Protein AF-A0A9E4IEC6-F1 (afdb_monomer_lite)

Secondary structure (DSSP, 8-state):
---SS-EEEEEETTEEEEEETTTTEEEEETS-HHHHHHHHSTTEEEEEEEE-TTSSSSEEEEEEESSGGGGGGGGGS-TTS-EEEETTEEEEE-SS-EEEEES-TTHHHHS--

pLDDT: mean 79.64, std 13.78, range [40.88, 94.31]

Foldseek 3Di:
DDPDPDWDWDADLNWTWTADPVVLAIEIPPDALVVNVCSLCVQWAFPDKDQDDPDPARIKTKTFGPDPVNLVSVVNDDAPGWHHRDPFWIWHHNSGIIMIGGHDPCVCVVRPD

Radius of gyration: 13.02 Å; chains: 1; bounding box: 30×34×30 Å

Structure (mmCIF, N/CA/C/O backbone):
data_AF-A0A9E4IEC6-F1
#
_entry.id   AF-A0A9E4IEC6-F1
#
loop_
_atom_site.group_PDB
_atom_site.id
_atom_site.type_symbol
_atom_site.label_atom_id
_atom_site.label_alt_id
_atom_site.label_comp_id
_atom_site.label_asym_id
_atom_site.label_entity_id
_atom_site.label_seq_id
_atom_site.pdbx_PDB_ins_code
_atom_site.Cartn_x
_atom_site.Cartn_y
_atom_site.Cartn_z
_atom_site.occupancy
_atom_site.B_iso_or_equiv
_atom_site.auth_seq_id
_atom_s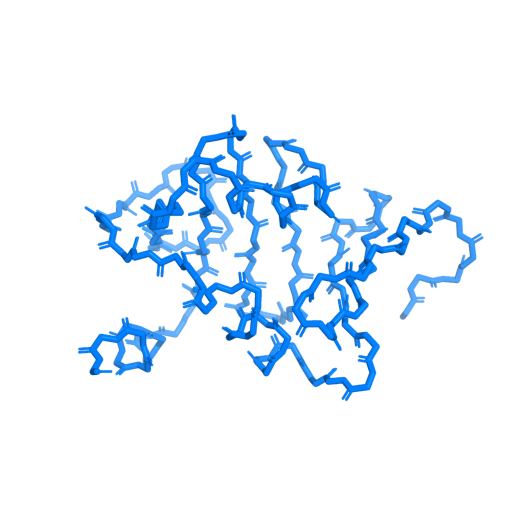ite.auth_comp_id
_atom_site.auth_asym_id
_atom_site.auth_atom_id
_atom_site.pdbx_PDB_model_num
ATOM 1 N N . MET A 1 1 ? 16.140 -6.895 10.221 1.00 50.69 1 MET A N 1
ATOM 2 C CA . MET A 1 1 ? 16.019 -7.273 8.793 1.00 50.69 1 MET A CA 1
ATOM 3 C C . MET A 1 1 ? 15.785 -8.778 8.714 1.00 50.69 1 MET A C 1
ATOM 5 O O . MET A 1 1 ? 16.535 -9.489 9.372 1.00 50.69 1 MET A O 1
ATOM 9 N N . CYS A 1 2 ? 14.752 -9.247 7.989 1.00 50.44 2 CYS A N 1
ATOM 10 C CA . CYS A 1 2 ? 14.547 -10.684 7.710 1.00 50.44 2 CYS A CA 1
ATOM 11 C C . CYS A 1 2 ? 15.827 -11.215 7.058 1.00 50.44 2 CYS A C 1
ATOM 13 O O . CYS A 1 2 ? 16.198 -10.748 5.983 1.00 50.44 2 CYS A O 1
ATOM 15 N N . ARG A 1 3 ? 16.520 -12.149 7.711 1.00 51.41 3 ARG A N 1
ATOM 16 C CA . ARG A 1 3 ? 17.608 -12.889 7.079 1.00 51.41 3 ARG A CA 1
ATOM 17 C C . ARG A 1 3 ? 16.984 -14.099 6.370 1.00 51.41 3 ARG A C 1
ATOM 19 O O . ARG A 1 3 ? 16.593 -15.075 7.001 1.00 51.41 3 ARG A O 1
ATOM 26 N N . THR A 1 4 ? 16.954 -14.030 5.041 1.00 50.00 4 THR A N 1
ATOM 27 C CA . THR A 1 4 ? 17.114 -15.181 4.126 1.00 50.00 4 THR A CA 1
ATOM 28 C C . THR A 1 4 ? 15.971 -16.165 3.830 1.00 50.00 4 THR A C 1
ATOM 30 O O . THR A 1 4 ? 16.253 -17.113 3.112 1.00 50.00 4 THR A O 1
ATOM 33 N N . HIS A 1 5 ? 14.719 -16.003 4.272 1.00 44.47 5 HIS A N 1
ATOM 34 C CA . HIS A 1 5 ? 13.684 -17.019 3.972 1.00 44.47 5 HIS A CA 1
ATOM 35 C C . HIS A 1 5 ? 12.420 -16.376 3.369 1.00 44.47 5 HIS A C 1
ATOM 37 O O . HIS A 1 5 ? 11.838 -15.473 3.967 1.00 44.47 5 HIS A O 1
ATOM 43 N N . ASP A 1 6 ? 12.084 -16.809 2.148 1.00 53.88 6 ASP A N 1
ATOM 44 C CA . ASP A 1 6 ? 10.908 -16.464 1.332 1.00 53.88 6 ASP A CA 1
ATOM 45 C C . ASP A 1 6 ? 10.630 -14.972 1.139 1.00 53.88 6 ASP A C 1
ATOM 47 O O . ASP A 1 6 ? 9.621 -14.418 1.578 1.00 53.88 6 ASP A O 1
ATOM 51 N N . THR A 1 7 ? 11.554 -14.314 0.440 1.00 59.00 7 THR A N 1
ATOM 52 C CA . THR A 1 7 ? 11.335 -12.969 -0.093 1.00 59.00 7 THR A CA 1
ATOM 53 C C . THR A 1 7 ? 11.004 -12.998 -1.577 1.00 59.00 7 THR A C 1
ATOM 55 O O . THR A 1 7 ? 11.887 -13.264 -2.393 1.00 59.00 7 THR A O 1
ATOM 58 N N . THR A 1 8 ? 9.768 -12.649 -1.932 1.00 64.06 8 THR A N 1
ATOM 59 C CA . THR A 1 8 ? 9.375 -12.400 -3.326 1.00 64.06 8 THR A CA 1
ATOM 60 C C . THR A 1 8 ? 9.847 -11.009 -3.722 1.00 64.06 8 THR A C 1
ATOM 62 O O . THR A 1 8 ? 9.515 -10.034 -3.050 1.00 64.06 8 THR A O 1
ATOM 65 N N . ALA A 1 9 ? 10.646 -10.916 -4.786 1.00 64.88 9 ALA A N 1
ATOM 66 C CA . ALA A 1 9 ? 11.077 -9.646 -5.355 1.00 64.88 9 ALA A CA 1
ATOM 67 C C . ALA A 1 9 ? 10.376 -9.413 -6.697 1.00 64.88 9 ALA A C 1
ATOM 69 O O . ALA A 1 9 ? 10.631 -10.144 -7.651 1.00 64.88 9 ALA A O 1
ATOM 70 N N . VAL A 1 10 ? 9.533 -8.384 -6.788 1.00 68.50 10 VAL A N 1
ATOM 71 C CA . VAL A 1 10 ? 8.848 -8.018 -8.040 1.00 68.50 10 VAL A CA 1
ATOM 72 C C . VAL A 1 10 ? 9.205 -6.587 -8.415 1.00 68.50 10 VAL A C 1
ATOM 74 O O . VAL A 1 10 ? 9.153 -5.695 -7.571 1.00 68.50 10 VAL A O 1
ATOM 77 N N . ILE A 1 11 ? 9.579 -6.360 -9.677 1.00 66.75 11 ILE A N 1
ATOM 78 C CA . ILE A 1 11 ? 9.830 -5.015 -10.209 1.00 66.75 11 ILE A CA 1
ATOM 79 C C . ILE A 1 11 ? 8.533 -4.465 -10.804 1.00 66.75 11 ILE A C 1
ATOM 81 O O . ILE A 1 11 ? 7.991 -5.049 -11.746 1.00 66.75 11 ILE A O 1
ATOM 85 N N . ARG A 1 12 ? 8.051 -3.335 -10.279 1.00 68.38 12 ARG A N 1
ATOM 86 C CA . ARG A 1 12 ? 6.868 -2.605 -10.765 1.00 68.38 12 ARG A CA 1
ATOM 87 C C . ARG A 1 12 ? 7.132 -1.110 -10.702 1.00 68.38 12 ARG A C 1
ATOM 89 O O . ARG A 1 12 ? 7.657 -0.633 -9.702 1.00 68.38 12 ARG A O 1
ATOM 96 N N . ASN A 1 13 ? 6.851 -0.386 -11.784 1.00 64.81 13 ASN A N 1
ATOM 97 C CA . ASN A 1 13 ? 7.118 1.056 -11.896 1.00 64.81 13 ASN A CA 1
ATOM 98 C C . ASN A 1 13 ? 8.559 1.453 -11.519 1.00 64.81 13 ASN A C 1
ATOM 100 O O . ASN A 1 13 ? 8.809 2.468 -10.872 1.00 64.81 13 ASN A O 1
ATOM 104 N N . GLY A 1 14 ? 9.530 0.601 -11.871 1.00 69.88 14 GLY A N 1
ATOM 105 C CA . GLY A 1 14 ? 10.941 0.798 -11.517 1.00 69.88 14 GLY A CA 1
ATOM 106 C C . GLY A 1 14 ? 11.265 0.594 -10.030 1.00 69.88 14 GLY A C 1
ATOM 107 O O . GLY A 1 14 ? 12.358 0.943 -9.587 1.00 69.88 14 GLY A O 1
ATOM 108 N N . VAL A 1 15 ? 10.343 0.026 -9.249 1.00 74.12 15 VAL A N 1
ATOM 109 C CA . VAL A 1 15 ? 10.517 -0.290 -7.829 1.00 74.12 15 VAL A CA 1
ATOM 110 C C . VAL A 1 15 ? 10.565 -1.796 -7.646 1.00 74.12 15 VAL A C 1
ATOM 112 O O . VAL A 1 15 ? 9.643 -2.500 -8.043 1.00 74.12 15 VAL A O 1
ATOM 115 N N . ALA A 1 16 ? 11.625 -2.301 -7.015 1.00 83.81 16 ALA A N 1
ATOM 116 C CA . ALA A 1 16 ? 11.661 -3.695 -6.589 1.00 83.81 16 ALA A CA 1
ATOM 117 C C . ALA A 1 16 ? 11.058 -3.814 -5.184 1.00 83.81 16 ALA A C 1
ATOM 119 O O . ALA A 1 16 ? 11.658 -3.355 -4.209 1.00 83.81 16 ALA A O 1
ATOM 120 N N . VAL A 1 17 ? 9.879 -4.420 -5.102 1.00 86.00 17 VAL A N 1
ATOM 121 C CA . VAL A 1 17 ? 9.145 -4.691 -3.862 1.00 86.00 17 VAL A CA 1
ATOM 122 C C . VAL A 1 17 ? 9.611 -6.026 -3.305 1.00 86.00 17 VAL A C 1
ATOM 124 O O . VAL A 1 17 ? 9.774 -6.973 -4.066 1.00 86.00 17 VAL A O 1
ATOM 127 N N . VAL A 1 18 ?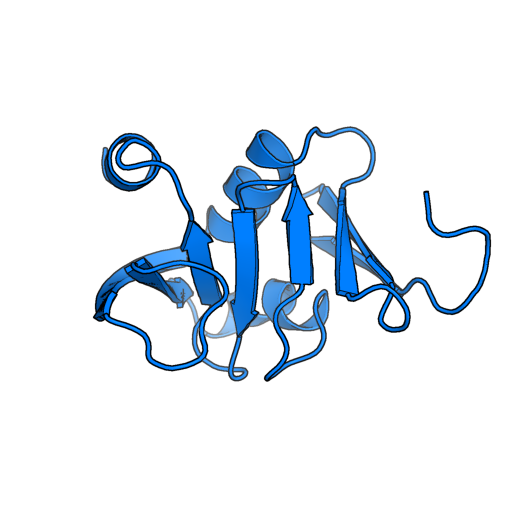 9.842 -6.095 -1.997 1.00 88.19 18 VAL A N 1
ATOM 128 C CA . VAL A 1 18 ? 10.305 -7.288 -1.286 1.00 88.19 18 VAL A CA 1
ATOM 129 C C . VAL A 1 18 ? 9.377 -7.562 -0.110 1.00 88.19 18 VAL A C 1
ATOM 131 O O . VAL A 1 18 ? 9.328 -6.759 0.819 1.00 88.19 18 VAL A O 1
ATOM 134 N N . THR A 1 19 ? 8.682 -8.697 -0.105 1.00 88.38 19 THR A N 1
ATOM 135 C CA . THR A 1 19 ? 7.801 -9.107 1.004 1.00 88.38 19 THR A CA 1
ATOM 136 C C . THR A 1 19 ? 8.373 -10.296 1.763 1.00 88.38 19 THR A C 1
ATOM 138 O O . THR A 1 19 ? 8.801 -11.251 1.135 1.00 88.38 19 THR A O 1
ATOM 141 N N . CYS A 1 20 ? 8.365 -10.267 3.100 1.00 87.94 20 CYS A N 1
ATOM 142 C CA . CYS A 1 20 ? 8.711 -11.413 3.955 1.00 87.94 20 CYS A CA 1
ATOM 143 C C . CYS A 1 20 ? 7.445 -11.841 4.709 1.00 87.94 20 CYS A C 1
ATOM 145 O O . CYS A 1 20 ? 7.014 -11.159 5.644 1.00 87.94 20 CYS A O 1
ATOM 147 N N . GLU A 1 21 ? 6.831 -12.955 4.310 1.00 86.56 21 GLU A N 1
ATOM 148 C CA . GLU A 1 21 ? 5.578 -13.436 4.909 1.00 86.56 21 GLU A CA 1
ATOM 149 C C . GLU A 1 21 ? 5.742 -13.894 6.357 1.00 86.56 21 GLU A C 1
ATOM 151 O O . GLU A 1 21 ? 4.824 -13.759 7.161 1.00 86.56 21 GLU A O 1
ATOM 156 N N . GLN A 1 22 ? 6.917 -14.386 6.739 1.00 86.81 22 GLN A N 1
ATOM 157 C CA . GLN A 1 22 ? 7.152 -14.825 8.115 1.00 86.81 22 GLN A CA 1
ATOM 158 C C . GLN A 1 22 ? 7.098 -13.656 9.105 1.00 86.81 22 GLN A C 1
ATOM 160 O O . GLN A 1 22 ? 6.503 -13.769 10.172 1.00 86.81 22 GLN A O 1
ATOM 165 N N . CYS A 1 23 ? 7.676 -12.507 8.744 1.00 87.75 23 CYS A N 1
ATOM 166 C CA . CYS A 1 23 ? 7.701 -11.338 9.623 1.00 87.75 23 CYS A CA 1
ATOM 167 C C . CYS A 1 23 ? 6.626 -10.289 9.297 1.00 87.75 23 CYS A C 1
ATOM 169 O O . CYS A 1 23 ? 6.519 -9.295 10.017 1.00 87.75 23 CYS A O 1
ATOM 171 N N . GLY A 1 24 ? 5.856 -10.485 8.220 1.00 90.00 24 GLY A N 1
ATOM 172 C CA . GLY A 1 24 ? 4.822 -9.554 7.772 1.00 90.00 24 GLY A CA 1
ATOM 173 C C . GLY A 1 24 ? 5.382 -8.185 7.391 1.00 90.00 24 GLY A C 1
ATOM 174 O O . GLY A 1 24 ? 4.787 -7.167 7.737 1.00 90.00 24 GLY A O 1
ATOM 175 N N . MET A 1 25 ? 6.544 -8.135 6.735 1.00 92.12 25 MET A N 1
ATOM 176 C CA . MET A 1 25 ? 7.176 -6.880 6.309 1.00 92.12 25 MET A CA 1
ATOM 177 C C . MET A 1 25 ? 7.181 -6.747 4.792 1.00 92.12 25 MET A C 1
ATOM 179 O O . MET A 1 25 ? 7.387 -7.731 4.082 1.00 92.12 25 MET A O 1
ATOM 183 N N . VAL A 1 26 ? 7.055 -5.509 4.322 1.00 91.25 26 VAL A N 1
ATOM 184 C CA . VAL A 1 26 ? 7.371 -5.114 2.948 1.00 91.25 26 VAL A CA 1
ATOM 185 C C . VAL A 1 26 ? 8.531 -4.119 2.964 1.00 91.25 26 VAL A C 1
ATOM 187 O O . VAL A 1 26 ? 8.631 -3.272 3.852 1.00 91.25 26 VAL A O 1
ATOM 190 N N . ALA A 1 27 ? 9.431 -4.234 1.999 1.00 90.94 27 ALA A N 1
ATOM 191 C CA . ALA A 1 27 ? 10.557 -3.340 1.792 1.00 90.94 27 ALA A CA 1
ATOM 192 C C . ALA A 1 27 ? 10.714 -3.030 0.301 1.00 90.94 27 ALA A C 1
ATOM 194 O O . ALA A 1 27 ? 10.183 -3.736 -0.555 1.00 90.94 27 ALA A O 1
ATOM 195 N N . PHE A 1 28 ? 11.474 -1.985 -0.009 1.00 87.81 28 PHE A N 1
ATOM 196 C CA . PHE A 1 28 ? 11.696 -1.527 -1.375 1.00 87.81 28 PHE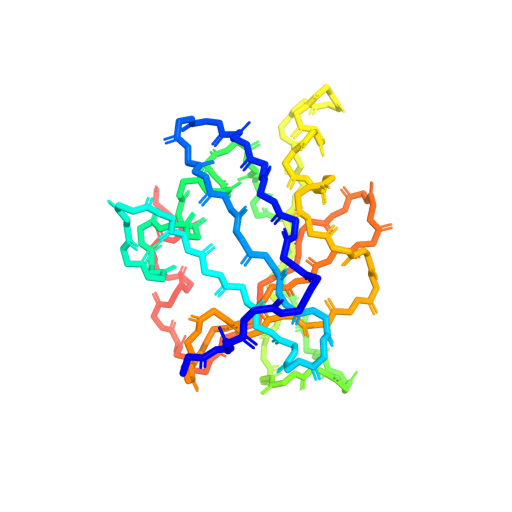 A CA 1
ATOM 197 C C . PHE A 1 28 ? 13.198 -1.427 -1.622 1.00 87.81 28 PHE A C 1
ATOM 199 O O . PHE A 1 28 ? 13.926 -0.868 -0.801 1.00 87.81 28 PHE A O 1
ATOM 206 N N . ARG A 1 29 ? 13.702 -1.986 -2.727 1.00 84.06 29 ARG A N 1
ATOM 207 C CA . ARG A 1 29 ? 15.121 -1.797 -3.069 1.00 84.06 29 ARG A CA 1
ATOM 208 C C . ARG A 1 29 ? 15.337 -0.372 -3.564 1.00 84.06 29 ARG A C 1
ATOM 210 O O . ARG A 1 29 ? 14.555 0.130 -4.368 1.00 84.06 29 ARG A O 1
ATOM 217 N N . ASN A 1 30 ? 16.435 0.237 -3.121 1.00 81.81 30 ASN A N 1
ATOM 218 C CA . ASN A 1 30 ? 16.884 1.575 -3.525 1.00 81.81 30 ASN A CA 1
ATOM 219 C C . ASN A 1 30 ? 15.893 2.711 -3.214 1.00 81.81 30 ASN A C 1
ATOM 221 O O . ASN A 1 30 ? 16.004 3.791 -3.787 1.00 81.81 30 ASN A O 1
ATOM 225 N N . ARG A 1 31 ? 14.922 2.481 -2.324 1.00 84.88 31 ARG A N 1
ATOM 226 C CA . ARG A 1 31 ? 13.962 3.484 -1.853 1.00 84.88 31 ARG A CA 1
ATOM 227 C C . ARG A 1 31 ? 13.690 3.272 -0.371 1.00 84.88 31 ARG A C 1
ATOM 229 O O . ARG A 1 31 ? 13.782 2.150 0.124 1.00 84.88 31 ARG A O 1
ATOM 236 N N . ASP A 1 32 ? 13.348 4.342 0.330 1.00 87.06 32 ASP A N 1
ATOM 237 C CA . ASP A 1 32 ? 12.806 4.234 1.678 1.00 87.06 32 ASP A CA 1
ATOM 238 C C . ASP A 1 32 ? 11.338 3.764 1.643 1.00 87.06 32 ASP A C 1
ATOM 240 O O . ASP A 1 32 ? 10.720 3.625 0.583 1.00 87.06 32 ASP A O 1
ATOM 244 N N . SER A 1 33 ? 10.764 3.488 2.816 1.00 87.50 33 SER A N 1
ATOM 245 C CA . SER A 1 33 ? 9.388 2.988 2.911 1.00 87.50 33 SER A CA 1
ATOM 246 C C . SER A 1 33 ? 8.364 3.968 2.331 1.00 87.50 33 SER A C 1
ATOM 248 O O . SER A 1 33 ? 7.380 3.530 1.747 1.00 87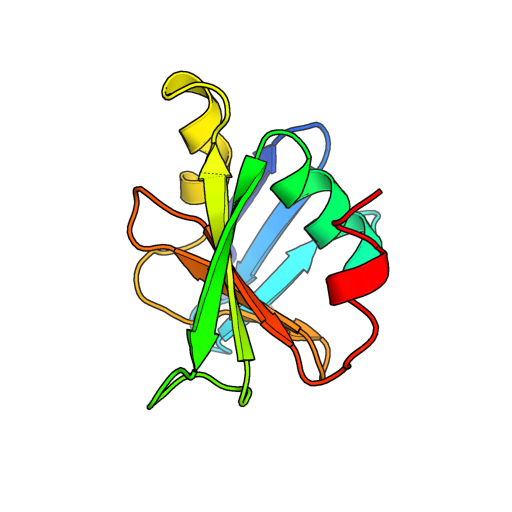.50 33 SER A O 1
ATOM 250 N N . PHE A 1 34 ? 8.579 5.279 2.476 1.00 87.06 34 PHE A N 1
ATOM 251 C CA . PHE A 1 34 ? 7.653 6.294 1.970 1.00 87.06 34 PHE A CA 1
ATOM 252 C C . PHE A 1 34 ? 7.720 6.413 0.447 1.00 87.06 34 PHE A C 1
ATOM 254 O O . PHE A 1 34 ? 6.690 6.304 -0.211 1.00 87.06 34 PHE A O 1
ATOM 261 N N . GLY A 1 35 ? 8.913 6.577 -0.125 1.00 84.94 35 GLY A N 1
ATOM 262 C CA . GLY A 1 35 ? 9.112 6.681 -1.567 1.00 84.94 35 GLY A CA 1
ATOM 263 C C . GLY A 1 35 ? 8.786 5.387 -2.311 1.00 84.94 35 GLY A C 1
ATOM 264 O O . GLY A 1 35 ? 8.358 5.434 -3.464 1.00 84.94 35 GLY A O 1
ATOM 265 N N . GLY A 1 36 ? 8.953 4.235 -1.659 1.00 87.25 36 GLY A N 1
ATOM 266 C CA . GLY A 1 36 ? 8.494 2.946 -2.166 1.00 87.25 36 GLY A CA 1
ATOM 267 C C . GLY A 1 36 ? 6.971 2.843 -2.233 1.00 87.25 36 GLY A C 1
ATOM 268 O O . GLY A 1 36 ? 6.436 2.506 -3.285 1.00 87.25 36 GLY A O 1
ATOM 269 N N . ILE A 1 37 ? 6.269 3.204 -1.151 1.00 87.75 37 ILE A N 1
ATOM 270 C CA . ILE A 1 37 ? 4.798 3.238 -1.118 1.00 87.75 37 ILE A CA 1
ATOM 271 C C . ILE A 1 37 ? 4.248 4.262 -2.116 1.00 87.75 37 ILE A C 1
ATOM 273 O O . ILE A 1 37 ? 3.357 3.927 -2.884 1.00 87.75 37 ILE A O 1
ATOM 277 N N . ALA A 1 38 ? 4.796 5.476 -2.172 1.00 85.38 38 ALA A N 1
ATOM 278 C CA . ALA A 1 38 ? 4.339 6.497 -3.115 1.00 85.38 38 ALA A CA 1
ATOM 279 C C . ALA A 1 38 ? 4.428 6.013 -4.572 1.00 85.38 38 ALA A C 1
ATOM 281 O O . ALA A 1 38 ? 3.482 6.165 -5.335 1.00 85.38 38 ALA A O 1
ATOM 282 N N . ALA A 1 39 ? 5.535 5.365 -4.943 1.00 84.19 39 ALA A N 1
ATOM 283 C CA . ALA A 1 39 ? 5.702 4.807 -6.281 1.00 84.19 39 ALA A CA 1
ATOM 284 C C . ALA A 1 39 ? 4.803 3.582 -6.546 1.00 84.19 39 ALA A C 1
ATOM 286 O O . ALA A 1 39 ? 4.343 3.395 -7.669 1.00 84.19 39 ALA A O 1
ATOM 287 N N . LEU A 1 40 ? 4.523 2.770 -5.520 1.00 83.38 40 LEU A N 1
ATOM 288 C CA . LEU A 1 40 ? 3.596 1.638 -5.607 1.00 83.38 40 LEU A CA 1
ATOM 289 C C . LEU A 1 40 ? 2.148 2.102 -5.851 1.00 83.38 40 LEU A C 1
ATOM 291 O O . LEU A 1 40 ? 1.406 1.459 -6.584 1.00 83.38 40 LEU A O 1
ATOM 295 N N . PHE A 1 41 ? 1.757 3.226 -5.250 1.00 86.12 41 PHE A N 1
ATOM 296 C CA . PHE A 1 41 ? 0.404 3.783 -5.328 1.00 86.12 41 PHE A CA 1
ATOM 297 C C . PHE A 1 41 ? 0.237 4.826 -6.449 1.00 86.12 41 PHE A C 1
ATOM 299 O O . PHE A 1 41 ? -0.858 5.353 -6.606 1.00 86.12 41 PHE A O 1
ATOM 306 N N . ALA A 1 42 ? 1.282 5.118 -7.233 1.00 83.75 42 ALA A N 1
ATOM 307 C CA . ALA A 1 42 ? 1.282 6.202 -8.222 1.00 83.75 42 ALA A CA 1
ATOM 308 C C . ALA A 1 42 ? 0.171 6.077 -9.284 1.00 83.75 42 ALA A C 1
ATOM 310 O O . ALA A 1 42 ? -0.430 7.082 -9.652 1.00 83.75 42 ALA A O 1
ATOM 311 N N . ASP A 1 43 ? -0.145 4.853 -9.720 1.00 83.69 43 ASP A N 1
ATOM 312 C CA . ASP A 1 43 ? -1.189 4.583 -10.727 1.00 83.69 43 ASP A CA 1
ATOM 313 C C . ASP A 1 43 ? -2.561 4.274 -10.106 1.00 83.69 43 ASP A C 1
ATOM 315 O O . ASP A 1 43 ? -3.467 3.746 -10.759 1.00 83.69 43 ASP A O 1
ATOM 319 N N . TYR A 1 44 ? -2.721 4.552 -8.812 1.00 87.38 44 TYR A N 1
ATOM 320 C CA . TYR A 1 44 ? -3.938 4.266 -8.076 1.00 87.38 44 TYR A CA 1
ATOM 321 C C . TYR A 1 44 ? -4.580 5.556 -7.584 1.00 87.38 44 TYR A C 1
ATOM 323 O O . TYR A 1 44 ? -3.929 6.471 -7.089 1.00 87.38 44 TYR A O 1
ATOM 331 N N . SER A 1 45 ? -5.902 5.608 -7.671 1.00 89.50 45 SER A N 1
ATOM 332 C CA . SER A 1 45 ? -6.692 6.719 -7.155 1.00 89.50 45 SER A CA 1
ATOM 333 C C . SER A 1 45 ? -7.303 6.352 -5.812 1.00 89.50 45 SER A C 1
ATOM 335 O O . SER A 1 45 ? -7.837 5.252 -5.642 1.00 89.50 45 SER A O 1
ATOM 337 N N . LEU A 1 46 ? -7.251 7.282 -4.858 1.00 90.56 46 LEU A N 1
ATOM 338 C CA . LEU A 1 46 ? -7.956 7.149 -3.587 1.00 90.56 46 LEU A CA 1
ATOM 339 C C . LEU A 1 46 ? -9.466 7.117 -3.855 1.00 90.56 46 LEU A C 1
ATOM 341 O O . LEU A 1 46 ? -10.018 8.057 -4.421 1.00 90.56 46 LEU A O 1
ATOM 345 N N . VAL A 1 47 ? -10.137 6.051 -3.425 1.00 91.81 47 VAL A N 1
ATOM 346 C CA . VAL A 1 47 ? -11.589 5.877 -3.602 1.00 91.81 47 VAL A CA 1
ATOM 347 C C . VAL A 1 47 ? -12.370 6.005 -2.300 1.00 91.81 47 VAL A C 1
ATOM 349 O O . VAL A 1 47 ? -13.584 6.180 -2.332 1.00 91.81 47 VAL A O 1
ATOM 352 N N . GLY A 1 48 ? -11.699 5.938 -1.149 1.00 89.44 48 GLY A N 1
ATOM 353 C CA . GLY A 1 48 ? -12.362 6.107 0.136 1.00 89.44 48 GLY A CA 1
ATOM 354 C C . GLY A 1 48 ? -11.428 5.978 1.329 1.00 89.44 48 GLY A C 1
ATOM 355 O O . GLY A 1 48 ? -10.285 5.533 1.214 1.00 89.44 48 GLY A O 1
ATOM 356 N N . ARG A 1 49 ? -11.951 6.367 2.490 1.00 90.06 49 ARG A N 1
ATOM 357 C CA . ARG A 1 49 ? -11.337 6.170 3.804 1.00 90.06 49 ARG A CA 1
ATOM 358 C C . ARG A 1 49 ? -12.319 5.385 4.661 1.00 90.06 49 ARG A C 1
ATOM 360 O O . ARG A 1 49 ? -13.513 5.674 4.621 1.00 90.06 49 ARG A O 1
ATOM 367 N N . VAL A 1 50 ? -11.833 4.385 5.384 1.00 82.81 50 VAL A N 1
ATOM 368 C CA . VAL A 1 50 ? -12.653 3.519 6.234 1.00 82.81 50 VAL A CA 1
ATOM 369 C C . VAL A 1 50 ? -12.032 3.404 7.622 1.00 82.81 50 VAL A C 1
ATOM 371 O O . VAL A 1 50 ? -10.817 3.233 7.760 1.00 82.81 50 VAL A O 1
ATOM 374 N N . GLU A 1 51 ? -12.871 3.483 8.654 1.00 77.62 51 GLU A N 1
ATOM 375 C CA . GLU A 1 51 ? -12.500 3.031 9.995 1.00 77.62 51 GLU A CA 1
ATOM 376 C C . GLU A 1 51 ? -12.451 1.505 9.975 1.00 77.62 51 GLU A C 1
ATOM 378 O O . GLU A 1 51 ? -13.407 0.847 9.559 1.00 77.62 51 GLU A O 1
ATOM 383 N N . ALA A 1 52 ? -11.320 0.926 10.365 1.00 69.56 52 ALA A N 1
ATOM 384 C CA . ALA A 1 52 ? -11.076 -0.486 10.114 1.00 69.56 52 ALA A CA 1
ATOM 385 C C . ALA A 1 52 ? -10.879 -1.276 11.411 1.00 69.56 52 ALA A C 1
ATOM 387 O O . ALA A 1 52 ? -9.823 -1.236 12.045 1.00 69.56 52 ALA A O 1
ATOM 388 N N . ILE A 1 53 ? -11.895 -2.067 11.766 1.00 66.94 53 ILE A N 1
ATOM 389 C CA . ILE A 1 53 ? -11.795 -3.107 12.795 1.00 66.94 53 ILE A CA 1
ATOM 390 C C . ILE A 1 53 ? -10.809 -4.176 12.298 1.00 66.94 53 ILE A C 1
ATOM 392 O O . ILE A 1 53 ? -11.001 -4.762 11.235 1.00 66.94 53 ILE A O 1
ATOM 396 N N . GLY A 1 54 ? -9.739 -4.423 13.059 1.00 74.81 54 GLY A N 1
ATOM 397 C CA . GLY A 1 54 ? -8.711 -5.417 12.720 1.00 74.81 54 GLY A CA 1
ATOM 398 C C . GLY A 1 54 ? -7.570 -4.909 11.828 1.00 74.81 54 GLY A C 1
ATOM 399 O O . GLY A 1 54 ? -6.651 -5.674 11.532 1.00 74.81 54 GLY A O 1
ATOM 400 N N . ALA A 1 55 ? -7.573 -3.633 11.427 1.00 81.75 55 ALA A N 1
ATOM 401 C CA . ALA A 1 55 ? -6.411 -3.016 10.793 1.00 81.75 55 ALA A CA 1
ATOM 402 C C . ALA A 1 55 ? -5.335 -2.632 11.829 1.00 81.75 55 ALA A C 1
ATOM 404 O O . ALA A 1 55 ? -5.642 -2.358 12.991 1.00 81.75 55 ALA A O 1
ATOM 405 N N . PRO A 1 56 ? -4.053 -2.556 11.428 1.00 86.56 56 PRO A N 1
ATOM 406 C CA . PRO A 1 56 ? -2.957 -2.182 12.329 1.00 86.56 56 PRO A CA 1
ATOM 407 C C . PRO A 1 56 ? -2.950 -0.691 12.740 1.00 86.56 56 PRO A C 1
ATOM 409 O O . PRO A 1 56 ? -2.117 -0.273 13.563 1.00 86.56 56 PRO A O 1
ATOM 412 N N . ALA A 1 57 ? -3.859 0.110 12.175 1.00 85.44 57 ALA A N 1
ATOM 413 C CA . ALA A 1 57 ? -4.078 1.519 12.477 1.00 85.44 57 ALA A CA 1
ATOM 414 C C . ALA A 1 57 ? -5.579 1.870 12.429 1.00 85.44 57 ALA A C 1
ATOM 416 O O . ALA A 1 57 ? -6.364 1.118 11.860 1.00 85.44 57 ALA A O 1
ATOM 417 N N . GLY A 1 58 ? -5.959 3.005 13.029 1.00 83.25 58 GLY A N 1
ATOM 418 C CA . GLY A 1 58 ? -7.364 3.424 13.156 1.00 83.25 58 GLY A CA 1
ATOM 419 C C . GLY A 1 58 ? -8.016 3.916 11.859 1.00 83.25 58 GLY A C 1
ATOM 420 O O . GLY A 1 58 ? -9.237 3.912 11.762 1.00 83.25 58 GLY A O 1
ATOM 421 N N . GLU A 1 59 ? -7.218 4.290 10.857 1.00 86.94 59 GLU A N 1
ATOM 422 C CA . GLU A 1 59 ? -7.690 4.721 9.539 1.00 86.94 59 GLU A CA 1
ATOM 423 C C . GLU A 1 59 ? -7.042 3.865 8.445 1.00 86.94 59 GLU A C 1
ATOM 425 O O . GLU A 1 59 ? -5.830 3.608 8.462 1.00 86.94 59 GLU A O 1
ATOM 430 N N . VAL A 1 60 ? -7.864 3.429 7.488 1.00 90.25 60 VAL A N 1
ATOM 431 C CA . VAL A 1 60 ? -7.433 2.743 6.270 1.00 90.25 60 VAL A CA 1
ATOM 432 C C . VAL A 1 60 ? -7.910 3.530 5.061 1.00 90.25 60 VAL A C 1
ATOM 434 O O . VAL A 1 60 ? -9.090 3.839 4.915 1.00 90.25 60 VAL A O 1
ATOM 437 N N . MET A 1 61 ? -6.987 3.812 4.156 1.00 91.38 61 MET A N 1
ATOM 438 C CA . MET A 1 61 ? -7.281 4.402 2.860 1.00 91.38 61 MET A CA 1
ATOM 439 C C . MET A 1 61 ? -7.364 3.310 1.796 1.00 91.38 61 MET A C 1
ATOM 441 O O . MET A 1 61 ? -6.485 2.451 1.717 1.00 91.38 61 MET A O 1
ATOM 445 N N . ALA A 1 62 ? -8.412 3.357 0.978 1.00 91.25 62 ALA A N 1
ATOM 446 C CA . ALA A 1 62 ? -8.665 2.419 -0.106 1.00 91.25 62 ALA A CA 1
ATOM 447 C C . ALA A 1 62 ? -8.362 3.064 -1.459 1.00 91.25 62 ALA A C 1
ATOM 449 O O . ALA A 1 62 ? -8.840 4.160 -1.756 1.00 91.25 62 ALA A O 1
ATOM 450 N N . PHE A 1 63 ? -7.604 2.360 -2.291 1.00 91.38 63 PHE A N 1
ATOM 451 C CA . PHE A 1 63 ? -7.109 2.832 -3.574 1.00 91.38 63 PHE A CA 1
ATOM 452 C C . PHE A 1 63 ? -7.453 1.843 -4.682 1.00 91.38 63 PHE A C 1
ATOM 454 O O . PHE A 1 63 ? -7.179 0.648 -4.573 1.00 91.38 63 PHE A O 1
ATOM 461 N N . ARG A 1 64 ? -8.030 2.335 -5.775 1.00 91.06 64 ARG A N 1
ATOM 462 C CA . ARG A 1 64 ? -8.344 1.522 -6.954 1.00 91.06 64 ARG A CA 1
ATOM 463 C C . ARG A 1 64 ? -7.359 1.862 -8.074 1.00 91.06 64 ARG A C 1
ATOM 465 O O . ARG A 1 64 ? -7.049 3.044 -8.230 1.00 91.06 64 ARG A O 1
ATOM 472 N N . PRO A 1 65 ? -6.875 0.877 -8.848 1.00 87.75 65 PRO A N 1
ATOM 473 C CA . PRO A 1 65 ? -6.034 1.177 -10.000 1.00 87.75 65 PRO A CA 1
ATOM 474 C C . PRO A 1 65 ? -6.821 2.011 -11.015 1.00 87.75 65 PRO A C 1
ATOM 476 O O . PRO A 1 65 ? -8.018 1.770 -11.210 1.00 87.75 65 PRO A O 1
ATOM 479 N N . ALA A 1 66 ? -6.156 2.973 -11.656 1.00 81.69 66 ALA A N 1
ATOM 480 C CA . ALA A 1 66 ? -6.769 3.809 -12.686 1.00 81.69 66 ALA A CA 1
ATOM 481 C C . ALA A 1 66 ? -7.230 2.967 -13.888 1.00 81.69 66 ALA A C 1
ATOM 483 O O . ALA A 1 66 ? -8.351 3.146 -14.365 1.00 81.69 66 ALA A O 1
ATOM 484 N N . ASN A 1 67 ? -6.420 1.984 -14.307 1.00 80.62 67 ASN A N 1
ATOM 485 C CA . ASN A 1 67 ? -6.808 0.980 -15.297 1.00 80.62 67 ASN A CA 1
ATOM 486 C C . ASN A 1 67 ? -6.769 -0.437 -14.703 1.00 80.62 67 ASN A C 1
ATOM 488 O O . ASN A 1 67 ? -5.849 -0.779 -13.960 1.00 80.62 67 ASN A O 1
ATOM 492 N N . PRO A 1 68 ? -7.702 -1.336 -15.067 1.00 73.69 68 PRO A N 1
ATOM 493 C CA . PRO A 1 68 ? -7.678 -2.728 -14.608 1.00 73.69 68 PRO A CA 1
ATOM 494 C C . PRO A 1 68 ? -6.404 -3.510 -14.971 1.00 73.69 68 PRO A C 1
ATOM 496 O O . PRO A 1 68 ? -6.113 -4.510 -14.322 1.00 73.69 68 PRO A O 1
ATOM 499 N N . SER A 1 69 ? -5.648 -3.072 -15.981 1.00 72.88 69 SER A N 1
ATOM 500 C CA . SER A 1 69 ? -4.341 -3.632 -16.355 1.00 72.88 69 SER A CA 1
ATOM 501 C C . SER A 1 69 ? -3.230 -3.319 -15.346 1.00 72.88 69 SER A C 1
ATOM 503 O O . SER A 1 69 ? -2.258 -4.066 -15.254 1.00 72.88 69 SER A O 1
ATOM 505 N N . ASP A 1 70 ? -3.391 -2.273 -14.532 1.00 70.75 70 ASP A N 1
ATOM 506 C CA . ASP A 1 70 ? -2.351 -1.756 -13.624 1.00 70.75 70 ASP A CA 1
ATOM 507 C C . ASP A 1 70 ? -2.363 -2.488 -12.265 1.00 70.75 70 ASP A C 1
ATOM 509 O O . ASP A 1 70 ? -1.681 -2.135 -11.298 1.00 70.75 70 ASP A O 1
ATOM 513 N N . ARG A 1 71 ? -3.125 -3.588 -12.200 1.00 70.62 71 ARG A N 1
ATOM 514 C CA . ARG A 1 71 ? -3.222 -4.503 -11.056 1.00 70.62 71 ARG A CA 1
ATOM 515 C C . ARG A 1 71 ? -1.948 -5.297 -10.800 1.00 70.62 71 ARG A C 1
ATOM 517 O O . ARG A 1 71 ? -1.806 -5.838 -9.712 1.00 70.62 71 ARG A O 1
ATOM 524 N N . SER A 1 72 ? -1.009 -5.331 -11.748 1.00 70.19 72 SER A N 1
ATOM 525 C CA . SER A 1 72 ? 0.245 -6.095 -11.627 1.00 70.19 72 SER A CA 1
ATOM 526 C C . SER A 1 72 ? 1.102 -5.709 -10.411 1.00 70.19 72 SER A C 1
ATOM 528 O O . SER A 1 72 ? 1.991 -6.461 -10.005 1.00 70.19 72 SER A O 1
ATOM 530 N N . THR A 1 73 ? 0.844 -4.536 -9.829 1.00 68.12 73 THR A N 1
ATOM 531 C CA . THR A 1 73 ? 1.449 -4.052 -8.587 1.00 68.12 73 THR A CA 1
ATOM 532 C C . THR A 1 73 ? 0.912 -4.761 -7.340 1.00 68.12 73 THR A C 1
ATOM 534 O O . THR A 1 73 ? 1.660 -4.947 -6.383 1.00 68.12 73 THR A O 1
ATOM 537 N N . MET A 1 74 ? -0.342 -5.222 -7.362 1.00 77.69 74 MET A N 1
ATOM 538 C CA . MET A 1 74 ? -0.903 -6.065 -6.304 1.00 77.69 74 MET A CA 1
ATOM 539 C C . MET A 1 74 ? -0.230 -7.435 -6.262 1.00 77.69 74 MET A C 1
ATOM 541 O O . MET A 1 74 ? 0.008 -7.935 -5.177 1.00 77.69 74 MET A O 1
ATOM 545 N N . ASP A 1 75 ? 0.192 -7.990 -7.401 1.00 78.94 75 ASP A N 1
ATOM 546 C CA . ASP A 1 75 ? 0.883 -9.292 -7.442 1.00 78.94 75 ASP A CA 1
ATOM 547 C C . ASP A 1 75 ? 2.239 -9.288 -6.711 1.00 78.94 75 ASP A C 1
ATOM 549 O O . ASP A 1 75 ? 2.818 -10.339 -6.443 1.00 78.94 75 ASP A O 1
ATOM 553 N N . ALA A 1 76 ? 2.779 -8.103 -6.405 1.00 79.81 76 ALA A N 1
ATOM 554 C CA . ALA A 1 76 ? 4.022 -7.952 -5.657 1.00 79.81 76 ALA A CA 1
ATOM 555 C C . ALA A 1 76 ? 3.854 -8.157 -4.144 1.00 79.81 76 ALA A C 1
ATOM 557 O O . ALA A 1 76 ? 4.850 -8.242 -3.425 1.00 79.81 76 ALA A O 1
ATOM 558 N N . ILE A 1 77 ? 2.613 -8.185 -3.659 1.00 86.06 77 ILE A N 1
ATOM 559 C CA . ILE A 1 77 ? 2.271 -8.342 -2.252 1.00 86.06 77 ILE A CA 1
ATOM 560 C C . ILE A 1 77 ? 1.297 -9.527 -2.147 1.00 86.06 77 ILE A C 1
ATOM 562 O O . ILE A 1 77 ? 0.467 -9.727 -3.024 1.00 86.06 77 ILE A O 1
ATOM 566 N N . PRO A 1 78 ? 1.400 -10.381 -1.122 1.00 87.94 78 PRO A N 1
ATOM 567 C CA . PRO A 1 78 ? 0.375 -11.395 -0.896 1.00 87.94 78 PRO A CA 1
ATOM 568 C C . PRO A 1 78 ? -0.973 -10.766 -0.483 1.00 87.94 78 PRO A C 1
ATOM 570 O O . PRO A 1 78 ? -0.992 -9.885 0.386 1.00 87.94 78 PRO A O 1
ATOM 573 N N . PRO A 1 79 ? -2.109 -11.223 -1.044 1.00 90.81 79 PRO A N 1
ATOM 574 C CA . PRO A 1 79 ? -3.421 -10.653 -0.749 1.00 90.81 79 PRO A CA 1
ATOM 575 C C . PRO A 1 79 ? -3.899 -10.978 0.672 1.00 90.81 79 PRO A C 1
ATOM 577 O O . PRO A 1 79 ? -3.443 -11.920 1.319 1.00 90.81 79 PRO A O 1
ATOM 580 N N . HIS A 1 80 ? -4.876 -10.203 1.143 1.00 89.88 80 HIS A N 1
ATOM 581 C CA . HIS A 1 80 ? -5.622 -10.382 2.397 1.00 89.88 80 HIS A CA 1
ATOM 582 C C . HIS A 1 80 ? -4.780 -10.364 3.678 1.00 89.88 80 HIS A C 1
ATOM 584 O O . HIS A 1 80 ? -5.255 -10.752 4.748 1.00 89.88 80 HIS A O 1
ATOM 590 N N . ARG A 1 81 ? -3.540 -9.875 3.601 1.00 90.44 81 ARG A N 1
ATOM 591 C CA . ARG A 1 81 ? -2.638 -9.777 4.743 1.00 90.44 81 ARG A CA 1
ATOM 592 C C . ARG A 1 81 ? -1.969 -8.414 4.811 1.00 90.44 81 ARG A C 1
ATOM 594 O O . ARG A 1 81 ? -1.513 -7.869 3.812 1.00 90.44 81 ARG A O 1
ATOM 601 N N . TRP A 1 82 ? -1.874 -7.880 6.026 1.00 92.81 82 TRP A N 1
ATOM 602 C CA . TRP A 1 82 ? -1.157 -6.637 6.287 1.00 92.81 82 TRP A CA 1
ATOM 603 C C . TRP A 1 82 ? 0.353 -6.863 6.321 1.00 92.81 82 TRP A C 1
ATOM 605 O O . TRP A 1 82 ? 0.858 -7.635 7.138 1.00 92.81 82 TRP A O 1
ATOM 615 N N . PHE A 1 83 ? 1.069 -6.111 5.491 1.00 93.44 83 PHE A N 1
ATOM 616 C CA . PHE A 1 83 ? 2.522 -6.031 5.489 1.00 93.44 83 PHE A CA 1
ATOM 617 C C . PHE A 1 83 ? 2.969 -4.665 5.981 1.00 93.44 83 PHE A C 1
ATOM 619 O O . PHE A 1 83 ? 2.571 -3.625 5.461 1.00 93.44 83 PHE A O 1
ATOM 626 N N . ARG A 1 84 ? 3.822 -4.658 6.997 1.00 94.31 84 ARG A N 1
ATOM 627 C CA . ARG A 1 84 ? 4.378 -3.444 7.580 1.00 94.31 84 ARG A CA 1
ATOM 628 C C . ARG A 1 84 ? 5.526 -2.922 6.716 1.00 94.31 84 ARG A C 1
ATOM 630 O O . ARG A 1 84 ? 6.521 -3.618 6.531 1.00 94.31 84 ARG A O 1
ATOM 637 N N . ALA A 1 85 ? 5.412 -1.688 6.232 1.00 91.50 85 ALA A N 1
ATOM 638 C CA . ALA A 1 85 ? 6.465 -1.002 5.479 1.00 91.50 85 ALA A CA 1
ATOM 639 C C . ALA A 1 85 ? 7.438 -0.258 6.408 1.00 91.50 85 ALA A C 1
ATOM 641 O O . ALA A 1 85 ? 8.643 -0.210 6.164 1.00 91.50 85 ALA A O 1
ATOM 642 N N . ASN A 1 86 ? 6.920 0.321 7.495 1.00 89.94 86 ASN A N 1
ATOM 643 C CA . ASN A 1 86 ? 7.688 0.883 8.609 1.00 89.94 86 ASN A CA 1
ATOM 644 C C . ASN A 1 86 ? 6.825 0.893 9.885 1.00 89.94 86 ASN A C 1
ATOM 646 O O . ASN A 1 86 ? 5.709 0.387 9.890 1.00 89.94 86 ASN A O 1
ATOM 650 N N . GLN A 1 87 ? 7.310 1.476 10.981 1.00 89.31 87 GLN A N 1
ATOM 651 C CA . GLN A 1 87 ? 6.596 1.487 12.269 1.00 89.31 87 GLN A CA 1
ATOM 652 C C . GLN A 1 87 ? 5.235 2.229 12.265 1.00 89.31 87 GLN A C 1
ATOM 654 O O . GLN A 1 87 ? 4.511 2.177 13.259 1.00 89.31 87 GLN A O 1
ATOM 659 N N . HIS A 1 88 ? 4.882 2.906 11.168 1.00 88.69 88 HIS A N 1
ATOM 660 C CA . HIS A 1 88 ? 3.672 3.715 11.025 1.00 88.69 88 HIS A CA 1
ATOM 661 C C . HIS A 1 88 ? 2.874 3.454 9.742 1.00 88.69 88 HIS A C 1
ATOM 663 O O . HIS A 1 88 ? 1.838 4.096 9.573 1.00 88.69 88 HIS A O 1
ATOM 669 N N . LEU A 1 89 ? 3.336 2.567 8.857 1.00 91.00 89 LEU A N 1
ATOM 670 C CA . LEU A 1 89 ? 2.732 2.305 7.552 1.00 91.00 89 LEU A CA 1
ATOM 671 C C . LEU A 1 89 ? 2.589 0.808 7.307 1.00 91.00 89 LEU A C 1
ATOM 673 O O . LEU A 1 89 ? 3.555 0.051 7.453 1.00 91.00 89 LEU A O 1
ATOM 6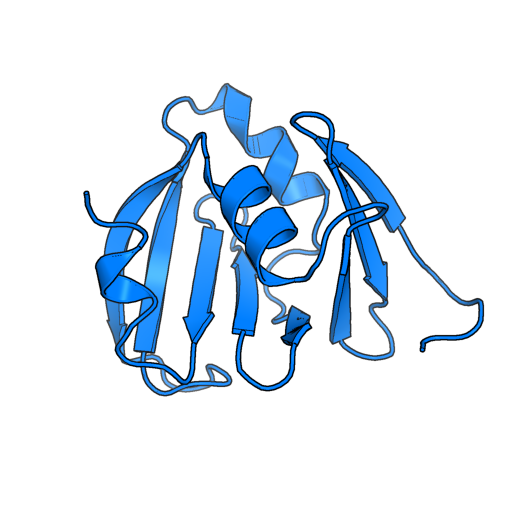77 N 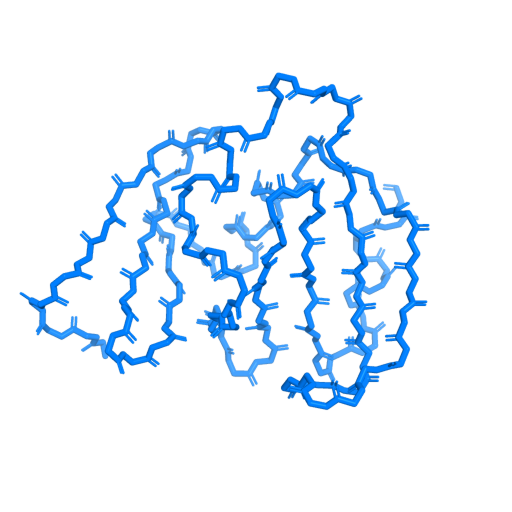N . TRP A 1 90 ? 1.403 0.412 6.857 1.00 93.69 90 TRP A N 1
ATOM 678 C CA . TRP A 1 90 ? 1.089 -0.951 6.453 1.00 93.69 90 TRP A CA 1
ATOM 679 C C . TRP A 1 90 ? 0.301 -0.955 5.151 1.00 93.69 90 TRP A C 1
ATOM 681 O O . TRP A 1 90 ? -0.542 -0.091 4.929 1.00 93.69 90 TRP A O 1
ATOM 691 N N . VAL A 1 91 ? 0.547 -1.963 4.325 1.00 92.69 91 VAL A N 1
ATOM 692 C CA . VAL A 1 91 ? -0.129 -2.181 3.047 1.00 92.69 91 VAL A CA 1
ATOM 693 C C . VAL A 1 91 ? -0.813 -3.546 3.037 1.00 92.69 91 VAL A C 1
ATOM 695 O O . VAL A 1 91 ? -0.323 -4.494 3.649 1.00 92.69 91 VAL A O 1
ATOM 698 N N . CYS A 1 92 ? -1.957 -3.631 2.375 1.00 92.75 92 CYS A N 1
ATOM 699 C CA . CYS A 1 92 ? -2.719 -4.853 2.125 1.00 92.75 92 CYS A CA 1
ATOM 700 C C . CYS A 1 92 ? -3.466 -4.685 0.795 1.00 92.75 92 CYS A C 1
ATOM 702 O O . CYS A 1 92 ? -3.539 -3.578 0.264 1.00 92.75 92 CYS A O 1
ATOM 704 N N . HIS A 1 93 ? -4.034 -5.755 0.252 1.00 91.38 93 HIS A N 1
ATOM 705 C CA . HIS A 1 93 ? -5.009 -5.675 -0.833 1.00 91.38 93 HIS A CA 1
ATOM 706 C C . HIS A 1 93 ? -5.930 -6.886 -0.832 1.00 91.38 93 HIS A C 1
ATOM 708 O O . HIS A 1 93 ? -5.598 -7.928 -0.274 1.00 91.38 93 HIS A O 1
ATOM 714 N N . ASP A 1 94 ? -7.076 -6.756 -1.489 1.00 88.06 94 ASP A N 1
ATOM 715 C CA . ASP A 1 94 ? -8.036 -7.846 -1.696 1.00 88.06 94 ASP A CA 1
ATOM 716 C C . ASP A 1 94 ? -8.004 -8.419 -3.128 1.00 88.06 94 ASP A C 1
ATOM 718 O O . ASP A 1 94 ? -8.861 -9.212 -3.507 1.00 88.06 94 ASP A O 1
ATOM 722 N N . GLY A 1 95 ? -7.030 -7.988 -3.939 1.00 86.94 95 GLY A N 1
ATOM 723 C CA . GLY A 1 95 ? -6.914 -8.334 -5.364 1.00 86.94 95 GLY A CA 1
ATOM 724 C C . GLY A 1 95 ? -7.671 -7.389 -6.305 1.00 86.94 95 GLY A C 1
ATOM 725 O O . GLY A 1 95 ? -7.533 -7.490 -7.525 1.00 86.94 95 GLY A O 1
ATOM 726 N N . SER A 1 96 ? -8.434 -6.440 -5.759 1.00 86.88 96 SER A N 1
ATOM 727 C CA . SER A 1 96 ? -9.133 -5.391 -6.512 1.00 86.88 96 SER A CA 1
ATOM 728 C C . SER A 1 96 ? -8.757 -3.977 -6.064 1.00 86.88 96 SER A C 1
ATOM 730 O O . SER A 1 96 ? -8.759 -3.054 -6.882 1.00 86.88 96 SER A O 1
ATOM 732 N N . VAL A 1 97 ? -8.451 -3.799 -4.780 1.00 89.81 97 VAL A N 1
ATOM 733 C CA . VAL A 1 97 ? -8.184 -2.518 -4.124 1.00 89.81 97 VAL A CA 1
ATOM 734 C C . VAL A 1 97 ? -6.917 -2.639 -3.276 1.00 89.81 97 VAL A C 1
ATOM 736 O O . VAL A 1 97 ? -6.770 -3.581 -2.498 1.00 89.81 97 VAL A O 1
ATOM 739 N N . LEU A 1 98 ? -6.019 -1.658 -3.397 1.00 90.94 98 LEU A N 1
ATOM 740 C CA . LEU A 1 98 ? -4.891 -1.469 -2.486 1.00 90.94 98 LEU A CA 1
ATOM 741 C C . LEU A 1 98 ? -5.363 -0.739 -1.226 1.00 90.94 98 LEU A C 1
ATOM 743 O O . LEU A 1 98 ? -6.071 0.264 -1.292 1.00 90.94 98 LEU A O 1
ATOM 747 N N . LEU A 1 99 ? -4.931 -1.220 -0.070 1.00 91.94 99 LEU A N 1
ATOM 748 C CA . LEU A 1 99 ? -5.258 -0.667 1.235 1.00 91.94 99 LEU A CA 1
ATOM 749 C C . LEU A 1 99 ? -3.989 -0.144 1.900 1.00 91.94 99 LEU A C 1
ATOM 751 O O . LEU A 1 99 ? -2.981 -0.848 1.976 1.00 91.94 99 LEU A O 1
ATOM 755 N N . LEU A 1 100 ? -4.055 1.078 2.420 1.00 92.38 100 LEU A N 1
ATOM 756 C CA . LEU A 1 100 ? -2.971 1.721 3.153 1.00 92.38 100 LEU A CA 1
ATOM 757 C C . LEU A 1 100 ? -3.461 2.103 4.549 1.00 92.38 100 LEU A C 1
ATOM 759 O O . LEU A 1 100 ? -4.301 2.988 4.700 1.00 92.38 100 LEU A O 1
ATOM 763 N N . ALA A 1 101 ? -2.918 1.445 5.568 1.00 92.00 101 ALA A N 1
ATOM 764 C CA . ALA A 1 101 ? -3.137 1.788 6.968 1.00 92.00 101 ALA A CA 1
ATOM 765 C C . ALA A 1 101 ? -1.978 2.654 7.468 1.00 92.00 101 ALA A C 1
ATOM 767 O O . ALA A 1 101 ? -0.806 2.327 7.243 1.00 92.00 101 ALA A O 1
ATOM 768 N N . HIS A 1 102 ? -2.286 3.734 8.186 1.00 88.12 102 HIS A N 1
ATOM 769 C CA . HIS A 1 102 ? -1.263 4.625 8.729 1.00 88.12 102 HIS A CA 1
ATOM 770 C C . HIS A 1 102 ? -1.604 5.165 10.116 1.00 88.12 102 HIS A C 1
ATOM 772 O O . HIS A 1 102 ? -2.759 5.371 10.467 1.00 88.12 102 HIS A O 1
ATOM 778 N N . ARG A 1 103 ? -0.566 5.449 10.911 1.00 82.75 103 ARG A N 1
ATOM 779 C CA . ARG A 1 103 ? -0.704 6.093 12.235 1.00 82.75 103 ARG A CA 1
ATOM 780 C C . ARG A 1 103 ? -0.512 7.614 12.218 1.00 82.75 103 ARG A C 1
ATOM 782 O O . ARG A 1 103 ? -0.575 8.241 13.269 1.00 82.75 103 ARG A O 1
ATOM 789 N N . PHE A 1 104 ? -0.266 8.211 11.051 1.00 71.06 104 PHE A N 1
ATOM 790 C CA . PHE A 1 104 ? -0.053 9.654 10.910 1.00 71.06 104 PHE A CA 1
ATOM 791 C C . PHE A 1 104 ? -1.235 10.344 10.228 1.00 71.06 104 PHE A C 1
ATOM 793 O O . PHE A 1 104 ? -1.503 10.002 9.085 1.00 71.06 104 PHE A O 1
ATOM 800 N N . PRO A 1 105 ? -1.830 11.406 10.789 1.00 56.22 105 PRO A N 1
ATOM 801 C CA . PRO A 1 105 ? -2.840 12.206 10.080 1.00 56.22 105 PRO A CA 1
ATOM 802 C C . PRO A 1 105 ? -2.339 12.840 8.761 1.00 56.22 105 PRO A C 1
ATOM 804 O O . PRO A 1 105 ? -3.125 13.336 7.962 1.00 56.22 105 PRO A O 1
ATOM 807 N N . LEU A 1 106 ? -1.017 12.858 8.529 1.00 53.81 106 LEU A N 1
ATOM 808 C CA . LEU A 1 106 ? -0.359 13.573 7.430 1.00 53.81 106 LEU A CA 1
ATOM 809 C C . LEU A 1 106 ? -0.288 12.810 6.099 1.00 53.81 106 LEU A C 1
ATOM 811 O O . LEU A 1 106 ? -0.110 13.450 5.065 1.00 53.81 106 LEU A O 1
ATOM 815 N N . VAL A 1 107 ? -0.448 11.481 6.073 1.00 53.91 107 VAL A N 1
ATOM 816 C CA . VAL A 1 107 ? -0.451 10.733 4.795 1.00 53.91 107 VAL A CA 1
ATOM 817 C C . VAL A 1 107 ? -1.643 11.158 3.931 1.00 53.91 107 VAL A C 1
ATOM 819 O O . VAL A 1 107 ? -1.498 11.331 2.723 1.00 53.91 107 VAL A O 1
ATOM 822 N N . SER A 1 108 ? -2.771 11.482 4.569 1.00 52.41 108 SER A N 1
ATOM 823 C CA . SER A 1 108 ? -3.956 12.063 3.932 1.00 52.41 108 SER A CA 1
ATOM 824 C C . SER A 1 108 ? -3.686 13.370 3.172 1.00 52.41 108 SER A C 1
ATOM 826 O O . SER A 1 108 ? -4.453 13.690 2.269 1.00 52.41 108 SER A O 1
ATOM 828 N N . ARG A 1 109 ? -2.608 14.110 3.493 1.00 49.81 109 ARG A N 1
ATOM 829 C CA . ARG A 1 109 ? -2.192 15.337 2.785 1.00 49.81 109 ARG A CA 1
ATOM 830 C C . ARG A 1 109 ? -1.258 15.091 1.598 1.00 49.81 109 ARG A C 1
ATOM 832 O O . ARG A 1 109 ? -1.274 15.891 0.676 1.00 49.81 109 ARG A O 1
ATOM 839 N N . MET A 1 110 ? -0.452 14.028 1.616 1.00 52.97 110 MET A N 1
ATOM 840 C CA . MET A 1 110 ? 0.518 13.740 0.543 1.00 52.97 110 MET A CA 1
ATOM 841 C C . MET A 1 110 ? -0.091 12.986 -0.645 1.00 52.97 110 MET A C 1
ATOM 843 O O . MET A 1 110 ? 0.481 13.000 -1.725 1.00 52.97 110 MET A O 1
ATOM 847 N N . LEU A 1 111 ? -1.231 12.319 -0.447 1.00 55.78 111 LEU A N 1
ATOM 848 C CA . LEU A 1 111 ? -1.914 11.519 -1.474 1.00 55.78 111 LEU A CA 1
ATOM 849 C C . LEU A 1 111 ? -3.187 12.199 -2.015 1.00 55.78 111 LEU A C 1
ATOM 851 O O . LEU A 1 111 ? -4.020 11.541 -2.631 1.00 55.78 111 LEU A O 1
ATOM 855 N N . GLY A 1 112 ? -3.374 13.491 -1.725 1.00 45.88 112 GLY A N 1
ATOM 856 C CA . GLY A 1 112 ? -4.599 14.244 -2.020 1.00 45.88 112 GLY A CA 1
ATOM 857 C C . GLY A 1 112 ? -4.373 15.601 -2.689 1.00 45.88 112 GLY A C 1
ATOM 858 O O . GLY A 1 112 ? -5.234 16.467 -2.555 1.00 45.88 112 GLY A O 1
ATOM 859 N N . SER A 1 113 ? -3.235 15.802 -3.357 1.00 40.88 113 SER A N 1
ATOM 860 C CA . SER A 1 113 ? -2.920 17.012 -4.132 1.00 40.88 113 SER A CA 1
ATOM 861 C C . SER A 1 113 ? -2.572 16.667 -5.568 1.00 40.88 113 SER A C 1
ATOM 863 O O . SER A 1 113 ? -1.639 15.845 -5.717 1.00 40.88 113 SER A O 1
#

Sequence (113 aa):
MCRTHDTTAVIRNGVAVVTCEQCGMVAFRNRDSFGGIAALFADYSLVGRVEAIGAPAGEVMAFRPANPSDRSTMDAIPPHRWFRANQHLWVCHDGSVLLLAHRFPLVSRMLGS